Protein AF-A0A920PIR8-F1 (afdb_monomer_lite)

Secondary structure (DSSP, 8-state):
------PPTT-EEEEEETTEEEEEEE-SSS-EEESS-TTSTTSTTHHHHHHIIIIIIS---S--PPPP-

Sequence (69 aa):
MGIGSRLTIGFNTCGTSDNSPTAAMANDDPFLWSQFHPEVTHTNKGQMIIENFVHGICQCGNDWTRVIY

Foldseek 3Di:
DDPDPDDDPFKDAPDADPVGRRQWIDGPALDIDGVDQLPDPVPVCSVVVVCCSQCVRVVHDPPDDDDDD

pLDDT: mean 86.05, std 14.27, range [35.84, 97.12]

Structure (mmCIF, N/CA/C/O backbone):
data_AF-A0A920PIR8-F1
#
_entry.id   AF-A0A920PIR8-F1
#
loop_
_atom_site.group_PDB
_atom_site.id
_atom_site.type_symbol
_atom_site.label_atom_id
_atom_site.label_alt_id
_atom_site.label_comp_id
_atom_site.label_asym_id
_atom_site.label_entity_id
_atom_site.label_seq_id
_atom_site.pdbx_PDB_ins_code
_atom_site.Cartn_x
_atom_site.Cartn_y
_atom_site.Cartn_z
_atom_site.occupancy
_atom_site.B_iso_or_equiv
_atom_site.auth_seq_id
_atom_site.auth_comp_id
_atom_site.auth_asym_id
_atom_site.auth_atom_id
_atom_site.pdbx_PDB_model_num
ATOM 1 N N . MET A 1 1 ? 25.627 -15.405 -12.316 1.00 35.84 1 MET A N 1
ATOM 2 C CA . MET A 1 1 ? 24.512 -16.156 -11.703 1.00 35.84 1 MET A CA 1
ATOM 3 C C . MET A 1 1 ? 23.273 -15.282 -11.854 1.00 35.84 1 MET A C 1
ATOM 5 O O . MET A 1 1 ? 23.154 -14.298 -11.142 1.00 35.84 1 MET A O 1
ATOM 9 N N . GLY A 1 2 ? 22.467 -15.502 -12.895 1.00 41.03 2 GLY A N 1
ATOM 10 C CA . GLY A 1 2 ? 21.296 -14.665 -13.174 1.00 41.03 2 GLY A CA 1
ATOM 11 C C . GLY A 1 2 ? 20.102 -15.168 -12.376 1.00 41.03 2 GLY A C 1
ATOM 12 O O . GLY A 1 2 ? 19.650 -16.286 -12.615 1.00 41.03 2 GLY A O 1
ATOM 13 N N . ILE A 1 3 ? 19.607 -14.372 -11.430 1.00 49.44 3 ILE A N 1
ATOM 14 C CA . ILE A 1 3 ? 18.292 -14.611 -10.834 1.00 49.44 3 ILE A CA 1
ATOM 15 C C . ILE A 1 3 ? 17.245 -14.311 -11.911 1.00 49.44 3 ILE A C 1
ATOM 17 O O . ILE A 1 3 ? 16.967 -13.163 -12.240 1.00 49.44 3 ILE A O 1
ATOM 21 N N . GLY A 1 4 ? 16.753 -15.361 -12.566 1.00 46.44 4 GLY A N 1
ATOM 22 C CA . GLY A 1 4 ? 15.729 -15.236 -13.594 1.00 46.44 4 GLY A CA 1
ATOM 23 C C . GLY A 1 4 ? 14.485 -14.571 -13.016 1.00 46.44 4 GLY A C 1
ATOM 24 O O . GLY A 1 4 ? 13.924 -15.059 -12.038 1.00 46.44 4 GLY A O 1
ATOM 25 N N . SER A 1 5 ? 14.066 -13.480 -13.651 1.00 55.22 5 SER A N 1
ATOM 26 C CA . SER A 1 5 ? 12.840 -12.712 -13.430 1.00 55.22 5 SER A CA 1
ATOM 27 C C . SER A 1 5 ? 11.590 -13.541 -13.749 1.00 55.22 5 SER A C 1
ATOM 29 O O . SER A 1 5 ? 10.868 -13.278 -14.710 1.00 55.22 5 SER A O 1
ATOM 31 N N . ARG A 1 6 ? 11.368 -14.617 -12.998 1.00 58.72 6 ARG A N 1
ATOM 32 C CA . ARG A 1 6 ? 10.144 -15.408 -13.067 1.00 58.72 6 ARG A CA 1
ATOM 33 C C . ARG A 1 6 ? 9.247 -14.929 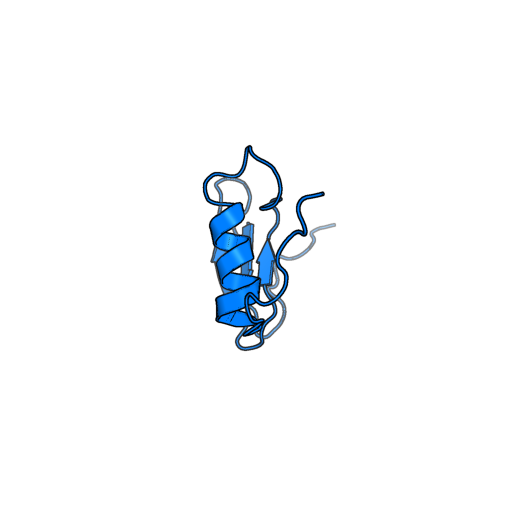-11.940 1.00 58.72 6 ARG A C 1
ATOM 35 O O . ARG A 1 6 ? 9.559 -15.163 -10.776 1.00 58.72 6 ARG A O 1
ATOM 42 N N . LEU A 1 7 ? 8.161 -14.247 -12.300 1.00 61.50 7 LEU A N 1
ATOM 43 C CA . LEU A 1 7 ? 7.053 -14.019 -11.378 1.00 61.50 7 LEU A CA 1
ATOM 44 C C . LEU A 1 7 ? 6.629 -15.377 -10.802 1.00 61.50 7 LEU A C 1
ATOM 46 O O . LEU A 1 7 ? 6.531 -16.370 -11.532 1.00 61.50 7 LEU A O 1
ATOM 50 N N . THR A 1 8 ? 6.436 -15.432 -9.487 1.00 64.94 8 THR A N 1
ATOM 51 C CA . THR A 1 8 ? 5.830 -16.586 -8.823 1.00 64.94 8 THR A CA 1
ATOM 52 C C . THR A 1 8 ? 4.452 -16.835 -9.433 1.00 64.94 8 THR A C 1
ATOM 54 O O . THR A 1 8 ? 3.722 -15.890 -9.727 1.00 64.94 8 THR A O 1
ATOM 57 N N . ILE A 1 9 ? 4.103 -18.104 -9.673 1.00 71.44 9 ILE A N 1
ATOM 58 C CA . ILE A 1 9 ? 2.821 -18.481 -10.291 1.00 71.44 9 ILE A CA 1
ATOM 59 C C . ILE A 1 9 ? 1.680 -17.810 -9.511 1.00 71.44 9 ILE A C 1
ATOM 61 O O . ILE A 1 9 ? 1.588 -17.979 -8.298 1.00 71.44 9 ILE A O 1
ATOM 65 N N . GLY A 1 10 ? 0.851 -17.031 -10.211 1.00 79.25 10 GLY A N 1
ATOM 66 C CA . GLY A 1 10 ? -0.288 -16.306 -9.638 1.00 79.25 10 GLY A CA 1
ATOM 67 C C . GLY A 1 10 ? -0.034 -14.834 -9.303 1.00 79.25 10 GLY A C 1
ATOM 68 O O . GLY A 1 10 ? -0.996 -14.120 -9.053 1.00 79.25 10 GLY A O 1
ATOM 69 N N . PHE A 1 11 ? 1.211 -14.351 -9.338 1.00 85.75 11 PHE A N 1
ATOM 70 C CA . PHE A 1 11 ? 1.511 -12.933 -9.129 1.00 85.75 11 PHE A CA 1
ATOM 71 C C . PHE A 1 11 ? 1.592 -12.170 -10.448 1.00 85.75 11 PHE A C 1
ATOM 73 O O . PHE A 1 11 ? 2.272 -12.582 -11.389 1.00 85.75 11 PHE A O 1
ATOM 80 N N . ASN A 1 12 ? 0.941 -11.013 -10.473 1.00 89.25 12 ASN A N 1
ATOM 81 C CA . ASN A 1 12 ? 0.961 -10.059 -11.567 1.00 89.25 12 ASN A CA 1
ATOM 82 C C . ASN A 1 12 ? 1.683 -8.784 -11.134 1.00 89.25 12 ASN A C 1
ATOM 84 O O . ASN A 1 12 ? 1.493 -8.283 -10.023 1.00 89.25 12 ASN A O 1
ATOM 88 N N . THR A 1 13 ? 2.499 -8.231 -12.028 1.00 91.75 13 THR A N 1
ATOM 89 C CA . THR A 1 13 ? 3.153 -6.940 -11.809 1.00 91.75 13 THR A CA 1
ATOM 90 C C . THR A 1 13 ? 2.111 -5.824 -11.782 1.00 91.75 13 THR A C 1
ATOM 92 O O . THR A 1 13 ? 1.353 -5.657 -12.734 1.00 91.75 13 THR A O 1
ATOM 95 N N . CYS A 1 14 ? 2.106 -5.026 -10.714 1.00 91.75 14 CYS A N 1
ATOM 96 C CA . CYS A 1 14 ? 1.226 -3.863 -10.556 1.00 91.75 14 CYS A CA 1
ATOM 97 C C . CYS A 1 14 ? 1.995 -2.537 -10.417 1.00 91.75 14 CYS A C 1
ATOM 99 O O . CYS A 1 14 ? 1.389 -1.468 -10.409 1.00 91.75 14 CYS A O 1
ATOM 101 N N . GLY A 1 15 ? 3.329 -2.588 -10.352 1.00 92.00 15 GLY A N 1
ATOM 102 C CA . GLY A 1 15 ? 4.184 -1.407 -10.344 1.00 92.00 15 GLY A CA 1
ATOM 103 C C . GLY A 1 15 ? 5.540 -1.675 -10.984 1.00 92.00 15 GLY A C 1
ATOM 104 O O . GLY A 1 15 ? 6.128 -2.744 -10.807 1.00 92.00 15 GLY A O 1
ATOM 105 N N . THR A 1 16 ? 6.051 -0.684 -11.706 1.00 94.50 16 THR A N 1
ATOM 106 C CA . THR A 1 16 ? 7.337 -0.729 -12.412 1.00 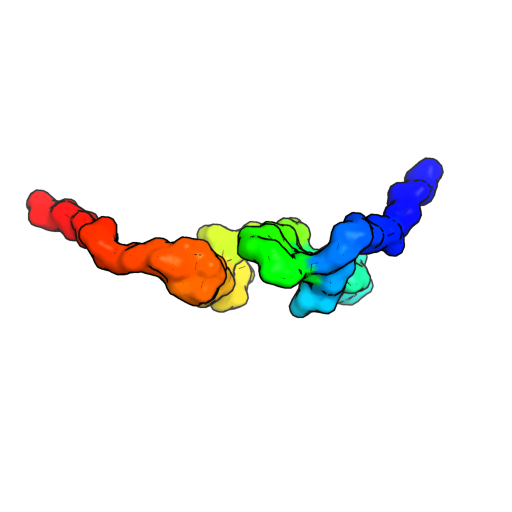94.50 16 THR A CA 1
ATOM 107 C C . THR A 1 16 ? 8.134 0.541 -12.142 1.00 94.50 16 THR A C 1
ATOM 109 O O . THR A 1 16 ? 7.565 1.586 -11.831 1.00 94.50 16 THR A O 1
ATOM 112 N N . SER A 1 17 ? 9.449 0.471 -12.301 1.00 93.06 17 SER A N 1
ATOM 113 C CA . SER A 1 17 ? 10.344 1.626 -12.344 1.00 93.06 17 SER A CA 1
ATOM 114 C C . SER A 1 17 ? 11.403 1.429 -13.425 1.00 93.06 17 SER A C 1
ATOM 116 O O . SER A 1 17 ? 11.597 0.311 -13.904 1.00 93.06 17 SER A O 1
ATOM 118 N N . ASP A 1 18 ? 12.121 2.497 -13.770 1.00 93.94 18 ASP A N 1
ATOM 119 C CA . ASP A 1 18 ? 13.169 2.466 -14.800 1.00 93.94 18 ASP A CA 1
ATOM 120 C C . ASP A 1 18 ? 14.220 1.374 -14.544 1.00 93.94 18 ASP A C 1
ATOM 122 O O . ASP A 1 18 ? 14.706 0.733 -15.474 1.00 93.94 18 ASP A O 1
ATOM 126 N N . ASN A 1 19 ? 14.517 1.114 -13.267 1.00 90.94 19 ASN A N 1
ATOM 127 C CA . ASN A 1 19 ? 15.521 0.136 -12.848 1.00 90.94 19 ASN A CA 1
ATOM 128 C C . ASN A 1 19 ? 14.919 -1.185 -12.342 1.00 90.94 19 ASN A C 1
ATOM 130 O O . ASN A 1 19 ? 15.668 -2.100 -12.005 1.00 90.94 19 ASN A O 1
ATOM 134 N N . SER A 1 20 ? 13.591 -1.300 -12.255 1.00 89.50 20 SER A N 1
ATOM 135 C CA . SER A 1 20 ? 12.922 -2.531 -11.832 1.00 89.50 20 SER A CA 1
ATOM 136 C C . SER A 1 20 ? 11.613 -2.739 -12.599 1.00 89.50 20 SER A C 1
ATOM 138 O O . SER A 1 20 ? 10.585 -2.141 -12.261 1.00 89.50 20 SER A O 1
ATOM 140 N N . PRO A 1 21 ? 11.598 -3.656 -13.585 1.00 89.50 21 PRO A N 1
ATOM 141 C CA . PRO A 1 21 ? 10.384 -4.046 -14.303 1.00 89.50 21 PRO A CA 1
ATOM 142 C C . PRO A 1 21 ? 9.306 -4.675 -13.410 1.00 89.50 21 PRO A C 1
ATOM 144 O O . PRO A 1 21 ? 8.207 -4.948 -13.874 1.00 89.50 21 PRO A O 1
ATOM 147 N N . THR A 1 22 ? 9.603 -4.975 -12.145 1.00 91.44 22 THR A N 1
ATOM 148 C CA . THR A 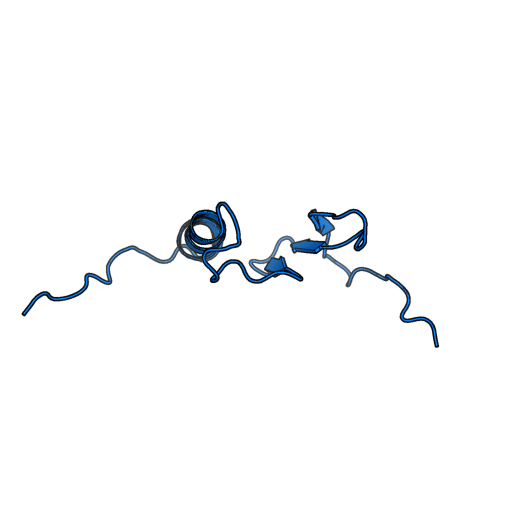1 22 ? 8.630 -5.450 -11.155 1.00 91.44 22 THR A CA 1
ATOM 149 C C . THR A 1 22 ? 8.984 -4.828 -9.809 1.00 91.44 22 THR A C 1
ATOM 151 O O . THR A 1 22 ? 9.681 -5.410 -8.985 1.00 91.44 22 THR A O 1
ATOM 154 N N . ALA A 1 23 ? 8.536 -3.589 -9.619 1.00 93.56 23 ALA A N 1
ATOM 155 C CA . ALA A 1 23 ? 8.696 -2.833 -8.380 1.00 93.56 23 ALA A CA 1
ATOM 156 C C . ALA A 1 23 ? 7.570 -3.121 -7.372 1.00 93.56 23 ALA A C 1
ATOM 158 O O . ALA A 1 23 ? 7.757 -2.916 -6.174 1.00 93.56 23 ALA A O 1
ATOM 159 N N . ALA A 1 24 ? 6.419 -3.600 -7.848 1.00 93.19 24 ALA A N 1
ATOM 160 C CA . ALA A 1 24 ? 5.339 -4.128 -7.025 1.00 93.19 24 ALA A CA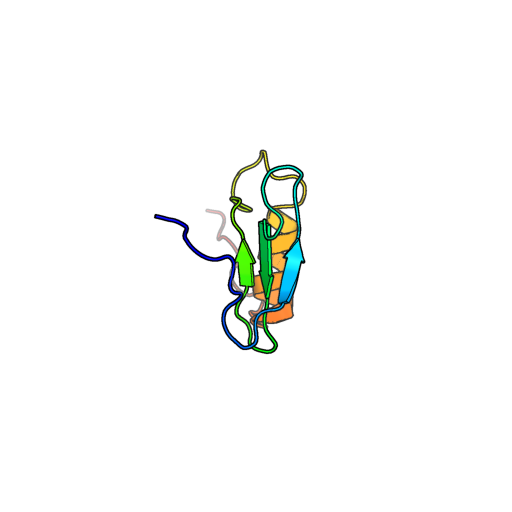 1
ATOM 161 C C . ALA A 1 24 ? 4.596 -5.252 -7.761 1.00 93.19 24 ALA A C 1
ATOM 163 O O . ALA A 1 24 ? 4.487 -5.231 -8.993 1.00 93.19 24 ALA A O 1
ATOM 164 N N . MET A 1 25 ? 4.082 -6.221 -7.006 1.00 92.31 25 MET A N 1
ATOM 165 C CA . MET A 1 25 ? 3.287 -7.337 -7.519 1.00 92.31 25 MET A CA 1
ATOM 166 C C . MET A 1 25 ? 2.170 -7.713 -6.545 1.00 92.31 25 MET A C 1
ATOM 168 O O . MET A 1 25 ? 2.317 -7.553 -5.333 1.00 92.31 25 MET A O 1
ATOM 172 N N . ALA A 1 26 ? 1.073 -8.231 -7.084 1.00 91.00 26 ALA A N 1
ATOM 173 C CA . ALA A 1 26 ? -0.080 -8.708 -6.327 1.00 91.00 26 ALA A CA 1
ATOM 174 C C . ALA A 1 26 ? -0.629 -9.996 -6.953 1.00 91.00 26 ALA A C 1
ATOM 176 O O . ALA A 1 26 ? -0.416 -10.238 -8.144 1.00 91.00 26 ALA A O 1
ATOM 177 N N . ASN A 1 27 ? -1.329 -10.812 -6.173 1.00 88.88 27 ASN A N 1
ATOM 178 C CA . ASN A 1 27 ? -2.114 -11.942 -6.669 1.00 88.88 27 ASN A CA 1
ATOM 179 C C . ASN A 1 27 ? -3.602 -11.773 -6.309 1.00 88.88 27 ASN A C 1
ATOM 181 O O . ASN A 1 27 ? -3.998 -10.728 -5.798 1.00 88.88 27 ASN A O 1
ATOM 185 N N . ASP A 1 28 ? -4.425 -12.775 -6.629 1.00 81.62 28 ASP A N 1
ATOM 186 C CA . ASP A 1 28 ? -5.867 -12.761 -6.323 1.00 81.62 28 ASP A CA 1
ATOM 187 C C . ASP A 1 28 ? -6.168 -12.982 -4.825 1.00 81.62 28 ASP A C 1
ATOM 189 O O . ASP A 1 28 ? -7.274 -12.717 -4.358 1.00 81.62 28 ASP A O 1
ATOM 193 N N . ASP A 1 29 ? -5.173 -13.443 -4.069 1.00 78.94 29 ASP A N 1
ATOM 194 C CA . ASP A 1 29 ? -5.187 -13.494 -2.609 1.00 78.94 29 ASP A CA 1
ATOM 195 C C . ASP A 1 29 ? -4.727 -12.135 -2.034 1.00 78.94 29 ASP A C 1
ATOM 197 O O . ASP A 1 29 ? -4.163 -11.307 -2.751 1.00 78.94 29 ASP A O 1
ATOM 201 N N . PRO A 1 30 ? -4.905 -11.849 -0.731 1.00 76.50 30 PRO A N 1
ATOM 202 C CA . PRO A 1 30 ? -4.465 -10.587 -0.130 1.00 76.50 30 PRO A CA 1
ATOM 203 C C . PRO A 1 30 ? -2.932 -10.504 0.042 1.00 76.50 30 PRO A C 1
ATOM 205 O O . PRO A 1 30 ? -2.443 -9.987 1.046 1.00 76.50 30 PRO A O 1
ATOM 208 N N . PHE A 1 31 ? -2.144 -11.015 -0.912 1.00 81.38 31 PHE A N 1
ATOM 209 C CA . PHE A 1 31 ? -0.695 -10.861 -0.925 1.00 81.38 31 PHE A CA 1
ATOM 210 C C . PHE A 1 31 ? -0.289 -9.718 -1.849 1.00 81.38 31 PHE A C 1
ATOM 212 O O . PHE A 1 31 ? -0.368 -9.795 -3.075 1.00 81.38 31 PHE A O 1
ATOM 219 N N . LEU A 1 32 ? 0.224 -8.663 -1.224 1.00 87.25 32 LEU A N 1
ATOM 220 C CA . LEU A 1 32 ? 0.859 -7.540 -1.890 1.00 87.25 32 LEU A CA 1
ATOM 221 C C . LEU A 1 32 ? 2.350 -7.539 -1.557 1.00 87.25 32 LEU A C 1
ATOM 223 O O . LEU A 1 32 ? 2.739 -7.697 -0.400 1.00 87.25 32 LEU A O 1
ATOM 227 N N . TRP A 1 33 ? 3.185 -7.321 -2.568 1.00 89.50 33 TRP A N 1
ATOM 228 C CA . TRP A 1 33 ? 4.617 -7.114 -2.394 1.00 89.50 33 TRP A CA 1
ATOM 229 C C . TRP A 1 33 ? 5.063 -5.828 -3.084 1.00 89.50 33 TRP A C 1
ATOM 231 O O . TRP A 1 33 ? 4.653 -5.539 -4.210 1.00 89.50 33 TRP A O 1
ATOM 241 N N . SER A 1 34 ? 5.953 -5.086 -2.428 1.00 93.12 34 SER A N 1
ATOM 242 C CA . SER A 1 34 ? 6.619 -3.908 -2.978 1.00 93.12 34 SER A CA 1
ATOM 243 C C . SER A 1 34 ? 8.117 -3.948 -2.694 1.00 93.12 34 SER A C 1
ATOM 245 O O . SER A 1 34 ? 8.553 -4.356 -1.620 1.00 93.12 34 SER A O 1
ATOM 247 N N . GLN A 1 35 ? 8.914 -3.470 -3.648 1.00 94.00 35 GLN A N 1
ATOM 248 C CA . GLN A 1 35 ? 10.360 -3.300 -3.485 1.00 94.00 35 GLN A CA 1
ATOM 249 C C . GLN A 1 35 ? 10.714 -2.043 -2.669 1.00 94.00 35 GLN A C 1
ATOM 251 O O . GLN A 1 35 ? 11.842 -1.918 -2.193 1.00 94.00 35 GLN A O 1
ATOM 256 N N . PHE A 1 36 ? 9.771 -1.106 -2.543 1.00 94.25 36 PHE A N 1
ATOM 257 C CA . PHE A 1 36 ? 9.899 0.150 -1.805 1.00 94.25 36 PHE A CA 1
ATOM 258 C C . PHE A 1 36 ? 9.161 0.099 -0.459 1.00 94.25 36 PHE A C 1
ATOM 260 O O . PHE A 1 36 ? 8.348 -0.794 -0.220 1.00 94.25 36 PHE A O 1
ATOM 267 N N . HIS A 1 37 ? 9.433 1.100 0.380 1.00 95.88 37 HIS A N 1
ATOM 268 C CA . HIS A 1 37 ? 8.916 1.245 1.741 1.00 95.88 37 HIS A CA 1
ATOM 269 C C . HIS A 1 37 ? 7.732 2.231 1.781 1.00 95.88 37 HIS A C 1
ATOM 271 O O . HIS A 1 37 ? 7.956 3.444 1.751 1.00 95.88 37 HIS A O 1
ATOM 277 N N . PRO A 1 38 ? 6.463 1.781 1.789 1.00 95.56 38 PRO A N 1
ATOM 278 C CA . PRO A 1 38 ? 5.310 2.684 1.870 1.00 95.56 38 PRO A CA 1
ATOM 279 C C . PRO A 1 38 ? 5.185 3.400 3.226 1.00 95.56 38 PRO A C 1
ATOM 281 O O . PRO A 1 38 ? 4.461 4.383 3.332 1.00 95.56 38 PRO A O 1
ATOM 284 N N . GLU A 1 39 ? 5.892 2.947 4.258 1.00 97.12 39 GLU A N 1
ATOM 285 C CA . GLU A 1 39 ? 5.859 3.511 5.607 1.00 97.12 39 GLU A CA 1
ATOM 286 C C . GLU A 1 39 ? 6.702 4.783 5.775 1.00 97.12 39 GLU A C 1
ATOM 288 O O . GLU A 1 39 ? 6.495 5.536 6.728 1.00 97.12 39 GLU A O 1
ATOM 293 N N . VAL A 1 40 ? 7.661 5.042 4.877 1.00 97.06 40 VAL A N 1
ATOM 294 C CA . VAL A 1 40 ? 8.519 6.229 4.980 1.00 97.06 40 VAL A CA 1
ATOM 295 C C . VAL A 1 40 ? 7.859 7.445 4.339 1.00 97.06 40 VAL A C 1
ATOM 297 O O . VAL A 1 40 ? 7.230 7.362 3.286 1.00 97.06 40 VAL A O 1
ATOM 300 N N . THR A 1 41 ? 8.082 8.618 4.930 1.00 95.75 41 THR A N 1
ATOM 301 C CA . THR A 1 41 ? 7.504 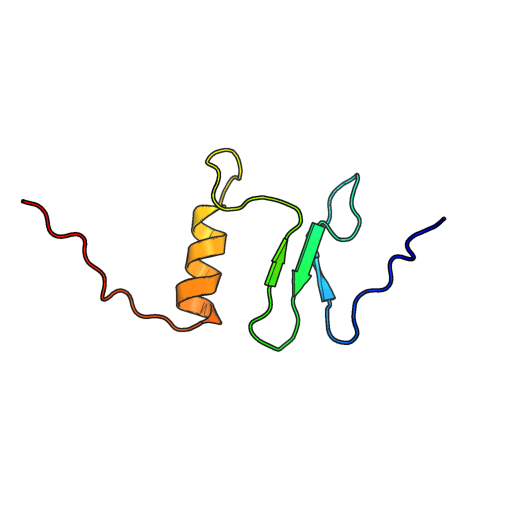9.896 4.475 1.00 95.75 41 THR A CA 1
ATOM 302 C C . THR A 1 41 ? 7.916 10.296 3.058 1.00 95.75 41 THR A C 1
ATOM 304 O O . THR A 1 41 ? 7.233 11.088 2.417 1.00 95.75 41 THR A O 1
ATOM 307 N N . HIS A 1 42 ? 9.019 9.740 2.556 1.00 96.31 42 HIS A N 1
ATOM 308 C CA . HIS A 1 42 ? 9.513 9.976 1.200 1.00 96.31 42 HIS A CA 1
ATOM 309 C C . HIS A 1 42 ? 8.735 9.201 0.126 1.00 96.31 42 HIS A C 1
ATOM 311 O O . HIS A 1 42 ? 8.878 9.497 -1.060 1.00 96.31 42 HIS A O 1
ATOM 317 N N . THR A 1 43 ? 7.895 8.236 0.512 1.00 95.94 43 THR A N 1
ATOM 318 C CA . THR A 1 43 ? 6.991 7.565 -0.420 1.00 95.94 43 THR A CA 1
ATOM 319 C C . THR A 1 43 ? 5.701 8.363 -0.508 1.00 95.94 43 THR A C 1
ATOM 321 O O . THR A 1 43 ? 4.815 8.265 0.343 1.00 95.94 43 THR A O 1
ATOM 324 N N . ASN A 1 44 ? 5.578 9.158 -1.569 1.00 95.25 44 ASN A N 1
ATOM 325 C CA . ASN A 1 44 ? 4.333 9.857 -1.870 1.00 95.25 44 ASN A CA 1
ATOM 326 C C . ASN A 1 44 ? 3.178 8.845 -1.931 1.00 95.25 44 ASN A C 1
ATOM 328 O O . ASN A 1 44 ? 3.280 7.830 -2.616 1.00 95.25 44 ASN A O 1
ATOM 332 N N . LYS A 1 45 ? 2.074 9.132 -1.232 1.00 96.88 45 LYS A N 1
ATOM 333 C CA . LYS A 1 45 ? 0.913 8.229 -1.080 1.00 96.88 45 LYS A CA 1
ATOM 334 C C . LYS A 1 45 ? 1.201 6.915 -0.333 1.00 96.88 45 LYS A C 1
ATOM 336 O O . LYS A 1 45 ? 0.346 6.035 -0.341 1.00 96.88 45 LYS A O 1
ATOM 341 N N . GLY A 1 46 ? 2.339 6.783 0.349 1.00 96.44 46 GLY A N 1
ATOM 342 C CA . GLY A 1 46 ? 2.677 5.591 1.132 1.00 96.44 46 GLY A CA 1
ATOM 343 C C . GLY A 1 46 ? 1.608 5.230 2.171 1.00 96.44 46 GLY A C 1
ATOM 344 O O . GLY A 1 46 ? 1.145 4.092 2.220 1.00 96.44 46 GLY A O 1
ATOM 345 N N . GLN A 1 47 ? 1.098 6.235 2.888 1.00 96.69 47 GLN A N 1
ATOM 346 C CA . GLN A 1 47 ? -0.028 6.069 3.811 1.00 96.69 47 GLN A CA 1
ATOM 347 C C . GLN A 1 47 ? -1.285 5.512 3.120 1.00 96.69 47 GLN A C 1
ATOM 349 O O . GLN A 1 47 ? -1.876 4.559 3.612 1.00 96.69 47 GLN A O 1
ATOM 354 N N . MET A 1 48 ? -1.654 6.042 1.948 1.00 97.06 48 MET A N 1
ATOM 355 C CA . MET A 1 48 ? -2.821 5.570 1.188 1.00 97.06 48 MET A CA 1
ATOM 356 C C . MET A 1 48 ? -2.673 4.101 0.763 1.00 97.06 48 MET A C 1
ATOM 358 O O . MET A 1 48 ? -3.650 3.358 0.753 1.00 97.06 48 MET A O 1
ATOM 362 N N . ILE A 1 49 ? -1.456 3.663 0.415 1.00 95.62 49 ILE A N 1
ATOM 363 C CA . ILE A 1 49 ? -1.177 2.256 0.087 1.00 95.62 49 ILE A CA 1
ATOM 364 C C . ILE A 1 49 ? -1.453 1.368 1.306 1.00 95.62 49 ILE A C 1
ATOM 366 O O . ILE A 1 49 ? -2.137 0.353 1.179 1.00 95.62 49 ILE A O 1
ATOM 370 N N . ILE A 1 50 ? -0.957 1.767 2.480 1.00 95.62 50 ILE A N 1
ATOM 371 C CA . ILE A 1 50 ? -1.156 1.028 3.733 1.00 95.62 50 ILE A CA 1
ATOM 372 C C . ILE A 1 50 ? -2.644 0.986 4.108 1.00 95.62 50 ILE A C 1
ATOM 374 O O . ILE A 1 50 ? -3.160 -0.086 4.408 1.00 95.62 50 ILE A O 1
ATOM 378 N N . GLU A 1 51 ? -3.352 2.114 4.035 1.00 95.81 51 GLU A N 1
ATOM 379 C CA . GLU A 1 51 ? -4.789 2.197 4.336 1.00 95.81 51 GLU A CA 1
ATOM 380 C C . GLU A 1 51 ? -5.625 1.310 3.406 1.00 95.81 51 GLU A C 1
ATOM 382 O O . GLU A 1 51 ? -6.486 0.564 3.871 1.00 95.81 51 GLU A O 1
ATOM 387 N N . ASN A 1 52 ? -5.338 1.327 2.100 1.00 94.81 52 ASN A N 1
ATOM 388 C CA . ASN A 1 52 ? -6.021 0.467 1.133 1.00 94.81 52 ASN A CA 1
ATOM 389 C C . ASN A 1 52 ? -5.777 -1.017 1.419 1.00 94.81 52 ASN A C 1
ATOM 391 O O . ASN A 1 52 ? -6.697 -1.822 1.283 1.00 94.81 52 ASN A O 1
ATOM 395 N N . PHE A 1 53 ? -4.563 -1.391 1.828 1.00 94.00 53 PHE A N 1
ATOM 396 C CA . PHE A 1 53 ? -4.271 -2.770 2.199 1.00 94.00 53 PHE A CA 1
ATOM 397 C C . PHE A 1 53 ? -5.017 -3.177 3.475 1.00 94.00 53 PHE A C 1
ATOM 399 O O . PHE A 1 53 ? -5.741 -4.167 3.477 1.00 94.00 53 PHE A O 1
ATOM 406 N N . VAL A 1 54 ? -4.903 -2.393 4.547 1.00 94.62 54 VAL A N 1
ATOM 407 C CA . VAL A 1 54 ? -5.491 -2.723 5.853 1.00 94.62 54 VAL A CA 1
ATOM 408 C C . VAL A 1 54 ? -7.022 -2.713 5.805 1.00 94.62 54 VAL A C 1
ATOM 410 O O . VAL A 1 54 ? -7.660 -3.680 6.217 1.00 94.62 54 VAL A O 1
ATOM 413 N N . HIS A 1 55 ? -7.626 -1.648 5.282 1.00 94.88 55 HIS A N 1
ATOM 414 C CA . HIS A 1 55 ? -9.080 -1.473 5.318 1.00 94.88 55 HIS A CA 1
ATOM 415 C C . HIS A 1 55 ? -9.772 -2.017 4.069 1.00 94.88 55 HIS A C 1
ATOM 417 O O . HIS A 1 55 ? -10.860 -2.575 4.162 1.00 94.88 55 HIS A O 1
ATOM 423 N N . GLY A 1 56 ? -9.153 -1.869 2.896 1.00 93.31 56 GLY A N 1
ATOM 424 C CA . GLY A 1 56 ? -9.736 -2.304 1.626 1.00 93.31 56 GLY A CA 1
ATOM 425 C C . GLY A 1 56 ? -9.520 -3.787 1.326 1.00 93.31 56 GLY A C 1
ATOM 426 O O . GLY A 1 56 ? -10.442 -4.448 0.861 1.00 93.31 56 GLY A O 1
ATOM 427 N N . ILE A 1 57 ? -8.331 -4.332 1.594 1.00 92.31 57 ILE A N 1
ATOM 428 C CA . ILE A 1 57 ? -7.994 -5.725 1.251 1.00 92.31 57 ILE A CA 1
ATOM 429 C C . ILE A 1 57 ? -8.205 -6.650 2.453 1.00 92.31 57 ILE A C 1
ATOM 431 O O . ILE A 1 57 ? -8.977 -7.600 2.366 1.00 92.31 57 ILE A O 1
ATOM 435 N N . CYS A 1 58 ? -7.582 -6.351 3.594 1.00 92.38 58 CYS A N 1
ATOM 436 C CA . CYS A 1 58 ? -7.718 -7.151 4.815 1.00 92.38 58 C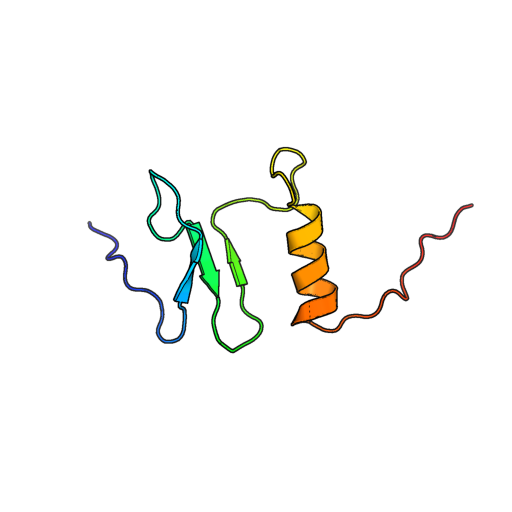YS A CA 1
ATOM 437 C C . CYS A 1 58 ? -9.067 -6.955 5.522 1.00 92.38 58 CYS A C 1
ATOM 439 O O . CYS A 1 58 ? -9.375 -7.708 6.445 1.00 92.38 58 CYS A O 1
ATOM 441 N N . GLN A 1 59 ? -9.862 -5.961 5.104 1.00 93.50 59 GLN A N 1
ATOM 442 C CA . GLN A 1 59 ? -11.172 -5.644 5.686 1.00 93.50 59 GLN A CA 1
ATOM 443 C C . GLN A 1 59 ? -11.103 -5.369 7.201 1.00 93.50 59 GLN A C 1
ATOM 445 O O . GLN A 1 59 ? -12.059 -5.614 7.939 1.00 93.50 59 GLN A O 1
ATOM 450 N N . CYS A 1 60 ? -9.969 -4.860 7.692 1.00 94.38 60 CYS A N 1
ATOM 451 C CA . CYS A 1 60 ? -9.835 -4.465 9.088 1.00 94.38 60 CYS A CA 1
ATOM 452 C C . CYS A 1 60 ? -10.643 -3.186 9.358 1.00 94.38 60 CYS A C 1
ATOM 454 O O . CYS A 1 60 ? -10.552 -2.210 8.609 1.00 94.38 60 CYS A O 1
ATOM 456 N N . GLY A 1 61 ? -11.406 -3.178 10.454 1.00 93.00 61 GLY A N 1
ATOM 457 C CA . GLY A 1 61 ? -12.146 -2.004 10.923 1.00 93.00 61 GLY A CA 1
ATOM 458 C C . GLY A 1 61 ? -11.245 -0.857 11.404 1.00 93.00 61 GLY A C 1
ATOM 459 O O . GLY A 1 61 ? -10.019 -0.959 11.415 1.00 93.00 61 GLY A O 1
ATOM 460 N N . ASN A 1 62 ? -11.870 0.243 11.832 1.00 91.06 62 ASN A N 1
ATOM 461 C CA . ASN A 1 62 ? -11.201 1.454 12.335 1.00 91.06 62 ASN A CA 1
ATOM 462 C C . ASN A 1 62 ? -11.358 1.625 13.855 1.00 91.06 62 ASN A C 1
ATOM 464 O O . ASN A 1 62 ? -11.352 2.738 14.376 1.00 91.06 62 ASN A O 1
ATOM 468 N N . ASP A 1 63 ? -11.515 0.517 14.574 1.00 89.50 63 ASP A N 1
ATOM 469 C CA . ASP A 1 63 ? -11.918 0.538 15.985 1.00 89.50 63 ASP A CA 1
ATOM 470 C C . ASP A 1 63 ? -10.781 0.963 16.926 1.00 89.50 63 ASP A C 1
ATOM 472 O O . ASP A 1 63 ? -11.010 1.330 18.079 1.00 89.50 63 ASP A O 1
ATOM 476 N N . TRP A 1 64 ? -9.537 0.932 16.440 1.00 90.06 64 TRP A N 1
ATOM 477 C CA . TRP A 1 64 ? -8.381 1.350 17.219 1.00 90.06 64 TRP A CA 1
ATOM 478 C C . TRP A 1 64 ? -8.254 2.875 17.248 1.00 90.06 64 TRP A C 1
ATOM 480 O O . TRP A 1 64 ? -7.613 3.495 16.398 1.00 90.06 64 TRP A O 1
ATOM 490 N N . THR A 1 65 ? -8.831 3.491 18.275 1.00 85.00 65 THR A N 1
ATOM 491 C CA . THR A 1 65 ? -8.651 4.916 18.554 1.00 85.00 65 THR A CA 1
ATOM 492 C C . THR A 1 65 ? -7.548 5.120 19.583 1.00 85.00 65 THR A C 1
ATOM 494 O O . THR A 1 65 ? -7.573 4.523 20.662 1.00 85.00 65 THR A O 1
ATOM 497 N N . ARG A 1 66 ? -6.596 6.011 19.298 1.00 83.44 66 ARG A N 1
ATOM 498 C CA . ARG A 1 66 ? -5.608 6.435 20.296 1.00 83.44 66 ARG A CA 1
ATOM 499 C C . ARG A 1 66 ? -6.327 7.119 21.464 1.00 83.44 66 ARG A C 1
ATOM 501 O O . ARG A 1 66 ? -6.980 8.139 21.265 1.00 83.44 66 ARG A O 1
ATOM 508 N N . VAL A 1 67 ? -6.153 6.602 22.679 1.00 82.94 67 VAL A N 1
ATOM 509 C CA . VAL A 1 67 ? -6.598 7.294 23.896 1.00 82.94 67 VAL A CA 1
ATOM 510 C C . VAL A 1 67 ? -5.686 8.500 24.126 1.00 82.94 67 VAL A C 1
ATOM 512 O O . VAL A 1 67 ? -4.460 8.365 24.119 1.00 82.94 67 VAL A O 1
ATOM 515 N N . ILE A 1 68 ? -6.282 9.680 24.285 1.00 72.44 68 ILE A N 1
ATOM 516 C CA . ILE A 1 68 ? -5.576 10.896 24.694 1.00 72.44 68 ILE A CA 1
ATOM 517 C C . ILE A 1 68 ? -5.715 10.988 26.215 1.00 72.44 68 ILE A C 1
ATOM 519 O O . ILE A 1 68 ? -6.834 11.060 26.719 1.00 72.44 68 ILE A O 1
ATOM 523 N N . TYR A 1 69 ? -4.591 10.926 26.925 1.00 69.81 69 TYR A N 1
ATOM 524 C CA . TYR A 1 69 ? -4.469 11.265 28.346 1.00 69.81 69 TYR A CA 1
ATOM 525 C C . TYR A 1 69 ? -3.912 12.678 28.499 1.00 69.81 69 TYR A C 1
ATOM 527 O O . TYR A 1 69 ? -3.113 13.088 27.622 1.00 69.81 69 TYR A O 1
#

Radius of gyration: 15.44 Å; chains: 1; bounding box: 37×30×43 Å